Protein AF-A0A660Y8W0-F1 (afdb_monomer)

Radius of gyration: 11.12 Å; Cα contacts (8 Å, |Δi|>4): 60; chains: 1; bounding box: 20×19×28 Å

Solvent-accessible surface area (backbone atoms only — not comparable to full-atom values): 2933 Å² total; per-residue (Å²): 137,38,72,46,79,78,41,67,66,28,97,56,81,83,64,61,45,93,89,74,42,63,51,42,35,69,70,56,44,50,53,52,25,63,78,70,61,43,73,42,72,38,73,60,87,130

Structure (mmCIF, N/CA/C/O backbone):
data_AF-A0A660Y8W0-F1
#
_entry.id   AF-A0A660Y8W0-F1
#
loop_
_atom_site.group_PDB
_atom_site.id
_atom_site.type_symbol
_atom_site.label_atom_id
_atom_site.label_alt_id
_atom_site.label_comp_id
_atom_site.label_asym_id
_atom_site.label_entity_id
_atom_site.label_seq_id
_atom_site.pdbx_PDB_ins_code
_atom_site.Cartn_x
_atom_site.Cartn_y
_atom_site.Cartn_z
_atom_site.occupancy
_atom_site.B_iso_or_equiv
_atom_site.auth_seq_id
_atom_site.auth_comp_id
_atom_s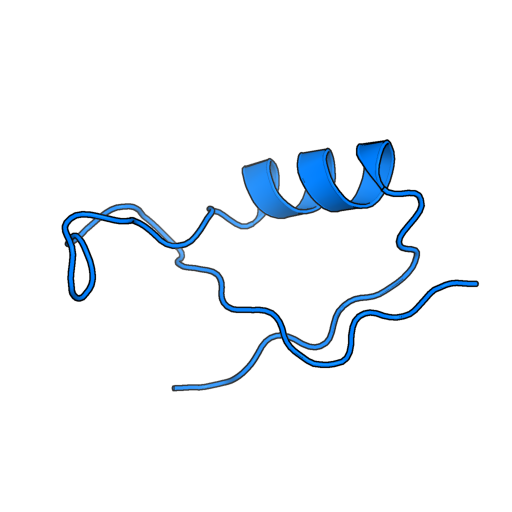ite.auth_asym_id
_atom_site.auth_atom_id
_atom_site.pdbx_PDB_model_num
ATOM 1 N N . MET A 1 1 ? -9.203 -2.210 12.917 1.00 81.56 1 MET A N 1
ATOM 2 C CA . MET A 1 1 ? -9.373 -2.982 11.678 1.00 81.56 1 MET A CA 1
ATOM 3 C C . MET A 1 1 ? -9.921 -2.075 10.592 1.00 81.56 1 MET A C 1
ATOM 5 O O . MET A 1 1 ? -11.133 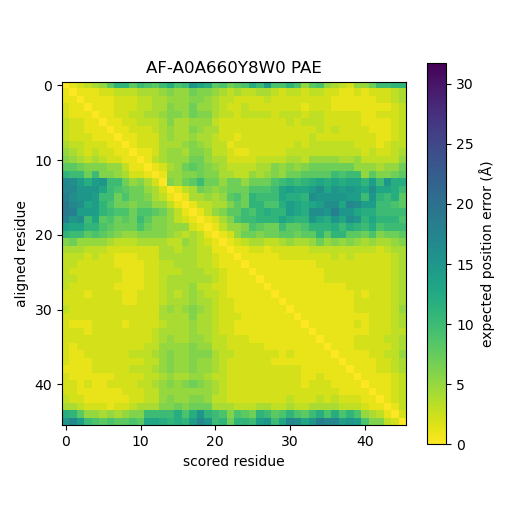-1.972 10.430 1.00 81.56 1 MET A O 1
ATOM 9 N N . LEU A 1 2 ? -9.016 -1.367 9.924 1.00 96.38 2 LEU A N 1
ATOM 10 C CA . LEU A 1 2 ? -9.272 -0.521 8.767 1.00 96.38 2 LEU A CA 1
ATOM 11 C C . LEU A 1 2 ? -8.895 -1.295 7.502 1.00 96.38 2 LEU A C 1
ATOM 13 O O . LEU A 1 2 ? -7.820 -1.889 7.437 1.00 96.38 2 LEU A O 1
ATOM 17 N N . ILE A 1 3 ? -9.793 -1.305 6.519 1.00 97.25 3 ILE A N 1
ATOM 18 C CA . ILE A 1 3 ? -9.593 -2.022 5.259 1.00 97.25 3 ILE A CA 1
ATOM 19 C C . ILE A 1 3 ? -9.704 -1.030 4.109 1.00 97.25 3 ILE A C 1
ATOM 21 O O . ILE A 1 3 ? -10.744 -0.389 3.955 1.00 97.25 3 ILE A O 1
ATOM 25 N N . ASP A 1 4 ? -8.656 -0.939 3.296 1.00 96.06 4 ASP A N 1
ATOM 26 C CA . ASP A 1 4 ? -8.701 -0.221 2.026 1.00 96.06 4 ASP A CA 1
ATOM 27 C C . ASP A 1 4 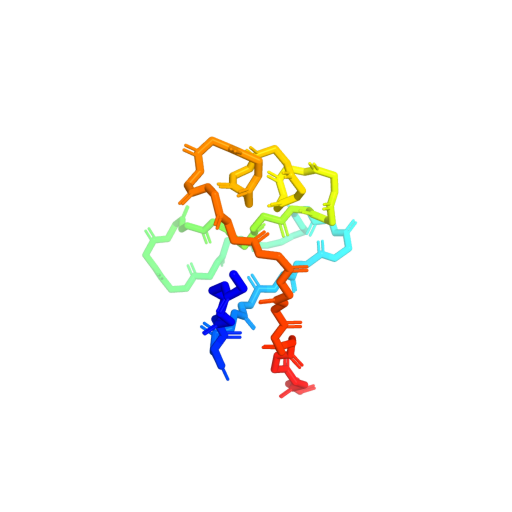? -9.182 -1.168 0.921 1.00 96.06 4 ASP A C 1
ATOM 29 O O . ASP A 1 4 ? -8.566 -2.192 0.623 1.00 96.06 4 ASP A O 1
ATOM 33 N N . ILE A 1 5 ? -10.325 -0.853 0.325 1.00 96.69 5 ILE A N 1
ATOM 34 C CA . ILE A 1 5 ? -10.964 -1.719 -0.670 1.00 96.69 5 ILE A CA 1
ATOM 35 C C . ILE A 1 5 ? -10.475 -1.458 -2.098 1.00 96.69 5 ILE A C 1
ATOM 37 O O . ILE A 1 5 ? -10.916 -2.154 -3.012 1.00 96.69 5 ILE A O 1
ATOM 41 N N . HIS A 1 6 ? -9.609 -0.463 -2.316 1.00 95.06 6 HIS A N 1
ATOM 42 C CA . HIS A 1 6 ? -9.168 -0.095 -3.658 1.00 95.06 6 HIS A CA 1
ATOM 43 C C . HIS A 1 6 ? -7.734 0.430 -3.658 1.00 95.06 6 HIS A C 1
ATOM 45 O O . HIS A 1 6 ? -7.493 1.636 -3.643 1.00 95.06 6 HIS A O 1
ATOM 51 N N . VAL A 1 7 ? -6.775 -0.479 -3.853 1.00 93.62 7 VAL A N 1
ATOM 52 C CA . VAL A 1 7 ? -5.367 -0.107 -4.050 1.00 93.62 7 VAL A CA 1
ATOM 53 C C . VAL A 1 7 ? -4.802 -0.661 -5.354 1.00 93.62 7 VAL A C 1
ATOM 55 O O . VAL A 1 7 ? -5.212 -1.711 -5.855 1.00 93.62 7 VAL A O 1
ATOM 58 N N . HIS A 1 8 ? -3.832 0.055 -5.913 1.00 91.69 8 HIS A N 1
ATOM 59 C CA . HIS A 1 8 ? -3.069 -0.376 -7.078 1.00 91.69 8 HIS A CA 1
ATOM 60 C C . HIS A 1 8 ? -1.590 -0.430 -6.712 1.00 91.69 8 HIS A C 1
A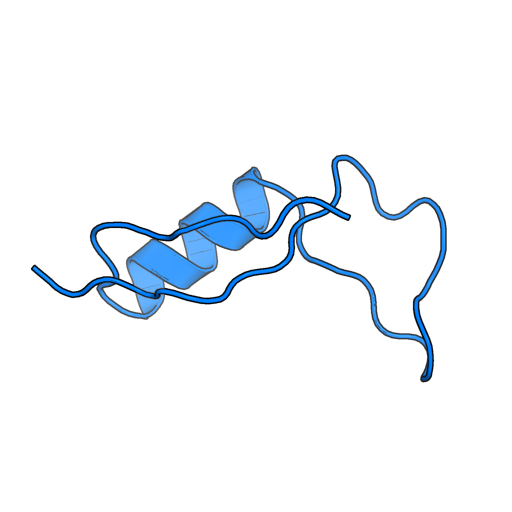TOM 62 O O . HIS A 1 8 ? -1.042 0.557 -6.228 1.00 91.69 8 HIS A O 1
ATOM 68 N N . ILE A 1 9 ? -0.952 -1.562 -6.994 1.00 91.69 9 ILE A N 1
ATOM 69 C CA . ILE A 1 9 ? 0.484 -1.774 -6.791 1.00 91.69 9 ILE A CA 1
ATOM 70 C C . ILE A 1 9 ? 1.117 -2.276 -8.089 1.00 91.69 9 ILE A C 1
ATOM 72 O O . ILE A 1 9 ? 0.432 -2.831 -8.953 1.00 91.69 9 ILE A O 1
ATOM 76 N N . ALA A 1 10 ? 2.427 -2.116 -8.225 1.00 90.69 10 ALA A N 1
ATOM 77 C CA . ALA A 1 10 ? 3.203 -2.689 -9.318 1.00 90.69 10 ALA A CA 1
ATOM 78 C C . ALA A 1 10 ? 4.387 -3.486 -8.765 1.00 90.69 10 ALA A C 1
ATOM 80 O O . ALA A 1 10 ? 4.974 -3.112 -7.762 1.00 90.69 10 ALA A O 1
ATOM 81 N N . ARG A 1 11 ? 4.788 -4.574 -9.437 1.00 88.12 11 ARG A N 1
ATOM 82 C CA . ARG A 1 11 ? 5.980 -5.344 -9.022 1.00 88.12 11 ARG A CA 1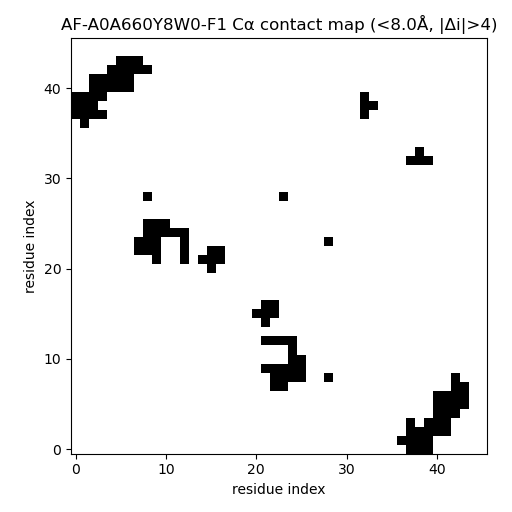
ATOM 83 C C . ARG A 1 11 ? 7.280 -4.544 -9.142 1.00 88.12 11 ARG A C 1
ATOM 85 O O . ARG A 1 11 ? 8.262 -4.872 -8.493 1.00 88.12 11 ARG A O 1
ATOM 92 N N . ASN A 1 12 ? 7.307 -3.564 -10.038 1.00 86.12 12 ASN A N 1
ATOM 93 C CA . ASN A 1 12 ? 8.442 -2.696 -10.306 1.00 86.12 12 ASN A CA 1
ATOM 94 C C . ASN A 1 12 ? 7.956 -1.372 -10.916 1.00 86.12 12 ASN A C 1
ATOM 96 O O . ASN A 1 12 ? 6.855 -1.290 -11.463 1.00 86.12 12 ASN A O 1
ATOM 100 N N . HIS A 1 13 ? 8.803 -0.346 -10.898 1.00 84.69 13 HIS A N 1
ATOM 101 C CA . HIS A 1 13 ? 8.522 0.946 -11.534 1.00 84.69 13 HIS A CA 1
ATOM 102 C C . HIS A 1 13 ? 8.852 0.936 -13.034 1.00 84.69 13 HIS A C 1
ATOM 104 O O . HIS A 1 13 ? 9.583 1.786 -13.535 1.00 84.69 13 HIS A O 1
ATOM 110 N N . SER A 1 14 ? 8.361 -0.067 -13.761 1.00 70.81 14 SER A N 1
ATOM 111 C CA . SER A 1 14 ? 8.746 -0.298 -15.160 1.00 70.81 14 SER A CA 1
ATOM 112 C C . SER A 1 14 ? 8.239 0.772 -16.131 1.00 70.81 14 SER A C 1
ATOM 114 O O . SER A 1 14 ? 8.907 1.042 -17.126 1.00 70.81 14 SER A O 1
ATOM 116 N N . ALA A 1 15 ? 7.100 1.412 -15.849 1.00 70.12 15 ALA A N 1
ATOM 117 C CA . ALA A 1 15 ? 6.621 2.556 -16.617 1.00 70.12 15 ALA A CA 1
ATOM 118 C C . ALA A 1 15 ? 5.747 3.482 -15.756 1.00 70.12 15 ALA A C 1
ATOM 120 O O . ALA A 1 15 ? 4.923 2.990 -14.977 1.00 70.12 15 ALA A O 1
ATOM 121 N N . PRO A 1 16 ? 5.885 4.813 -15.898 1.00 71.69 16 PRO A N 1
ATOM 122 C CA . PRO A 1 16 ? 4.971 5.739 -15.257 1.00 71.69 16 PRO A CA 1
ATOM 123 C C . PRO A 1 16 ? 3.585 5.602 -15.893 1.00 71.69 16 PRO A C 1
ATOM 125 O O . PRO A 1 16 ? 3.438 5.545 -17.115 1.00 71.69 16 PRO A O 1
ATOM 128 N N . GLY A 1 17 ? 2.555 5.566 -15.055 1.00 70.06 17 GLY A N 1
ATOM 129 C CA . GLY A 1 17 ? 1.172 5.687 -15.486 1.00 70.06 17 GLY A CA 1
ATOM 130 C C . GLY A 1 17 ? 0.861 7.083 -16.032 1.00 70.06 17 GLY A C 1
ATOM 131 O O . GLY A 1 17 ? 1.708 7.982 -16.089 1.00 70.06 17 GLY A O 1
ATOM 132 N N . SER A 1 18 ? -0.400 7.287 -16.412 1.00 69.62 18 SER A N 1
ATOM 133 C CA . SER A 1 18 ? -0.898 8.590 -16.855 1.00 69.62 18 SER A CA 1
ATOM 134 C C . SER A 1 18 ? -0.569 9.675 -15.821 1.00 69.62 18 SER A C 1
ATOM 136 O O . SER A 1 18 ? -0.985 9.580 -14.666 1.00 69.62 18 SER A O 1
ATOM 138 N N . GLY A 1 19 ? 0.179 10.699 -16.238 1.00 76.31 19 GLY A N 1
ATOM 139 C CA . GLY A 1 19 ? 0.604 11.798 -15.365 1.00 76.31 19 GLY A CA 1
ATOM 140 C C . GLY A 1 19 ? 1.970 11.615 -14.695 1.00 76.31 19 GLY A C 1
ATOM 141 O O . GLY A 1 19 ? 2.264 12.340 -13.749 1.00 76.31 19 GLY A O 1
ATOM 142 N N . GLY A 1 20 ? 2.801 10.670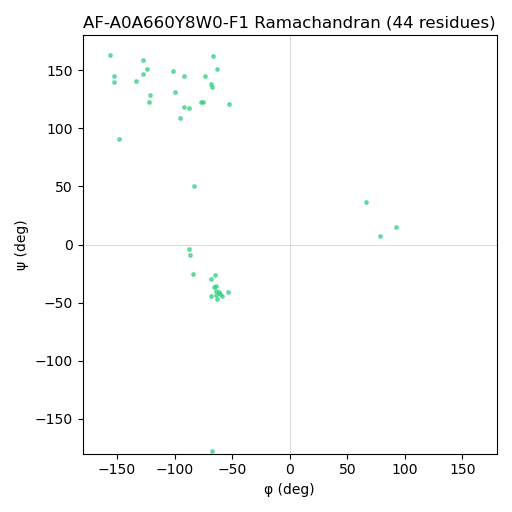 -15.149 1.00 79.69 20 GLY A N 1
ATOM 143 C CA . GLY A 1 20 ? 4.181 10.533 -14.660 1.00 79.69 20 GLY A CA 1
ATOM 144 C C . GLY A 1 20 ? 4.302 9.847 -13.296 1.00 79.69 20 GLY A C 1
ATOM 145 O O . GLY A 1 20 ? 5.386 9.819 -12.722 1.00 79.69 20 GLY A O 1
ATOM 146 N N . ARG A 1 21 ? 3.196 9.318 -12.761 1.00 79.94 21 ARG A N 1
ATOM 147 C CA . ARG A 1 21 ? 3.148 8.670 -11.445 1.00 79.94 21 ARG A CA 1
ATOM 148 C C . ARG A 1 21 ? 3.384 7.175 -11.570 1.00 79.94 21 ARG A C 1
ATOM 150 O O . ARG A 1 21 ? 2.900 6.553 -12.511 1.00 79.94 21 ARG A O 1
ATOM 157 N N . TYR A 1 22 ? 4.056 6.598 -10.588 1.00 86.31 22 TYR A N 1
ATOM 158 C CA . TYR A 1 22 ? 4.205 5.154 -10.466 1.00 86.31 22 TYR A CA 1
ATOM 159 C C . TYR A 1 22 ? 3.235 4.625 -9.417 1.00 86.31 22 TYR A C 1
ATOM 161 O O . TYR A 1 22 ? 2.897 5.330 -8.465 1.00 86.31 22 TYR A O 1
ATOM 169 N N . TYR A 1 23 ? 2.786 3.387 -9.602 1.00 89.06 23 TYR A N 1
ATOM 170 C CA . TYR A 1 23 ? 2.188 2.651 -8.497 1.00 89.06 23 TYR A CA 1
ATOM 171 C C . TYR A 1 23 ? 3.295 2.211 -7.538 1.00 89.06 23 TYR A C 1
ATOM 173 O O . TYR A 1 23 ? 4.398 1.902 -8.011 1.00 89.06 23 TYR A O 1
ATOM 181 N N . PRO A 1 24 ? 3.013 2.181 -6.227 1.00 92.25 24 PRO A N 1
ATOM 182 C CA . PRO A 1 24 ? 3.966 1.687 -5.252 1.00 92.25 24 PRO A CA 1
ATOM 183 C C . PRO A 1 24 ? 4.280 0.211 -5.484 1.00 92.25 24 PRO A C 1
ATOM 185 O O . PRO A 1 24 ? 3.449 -0.564 -5.978 1.00 92.25 24 PRO A O 1
ATOM 188 N N . THR A 1 25 ? 5.491 -0.167 -5.105 1.00 93.50 25 THR A N 1
ATOM 189 C CA . THR A 1 25 ? 5.880 -1.560 -4.894 1.00 93.50 25 THR A CA 1
ATOM 190 C C . THR A 1 25 ? 5.130 -2.167 -3.703 1.00 93.50 25 THR A C 1
ATOM 192 O O . THR A 1 25 ? 4.577 -1.428 -2.883 1.00 93.50 25 THR A O 1
ATOM 195 N N . PRO A 1 26 ? 5.074 -3.508 -3.581 1.00 94.44 26 PRO A N 1
ATOM 196 C CA . PRO A 1 26 ? 4.504 -4.148 -2.398 1.00 94.44 26 PRO A CA 1
ATOM 197 C C . PRO A 1 26 ? 5.129 -3.646 -1.089 1.00 94.44 26 PRO A C 1
ATOM 199 O O . PRO A 1 26 ? 4.414 -3.393 -0.126 1.00 94.44 26 PRO A O 1
ATOM 202 N N . GLU A 1 27 ? 6.446 -3.456 -1.062 1.00 95.31 27 GLU A N 1
ATOM 203 C CA . GLU A 1 27 ? 7.193 -3.021 0.116 1.00 95.31 27 GLU A CA 1
ATOM 204 C C . GLU A 1 27 ? 6.866 -1.573 0.504 1.00 95.31 27 GLU A C 1
ATOM 206 O O . GLU A 1 27 ? 6.619 -1.288 1.674 1.00 95.31 27 GLU A O 1
ATOM 211 N N . GLU A 1 28 ? 6.802 -0.663 -0.470 1.00 95.38 28 GLU A N 1
ATOM 212 C CA . GLU A 1 28 ? 6.371 0.721 -0.227 1.00 95.38 28 GLU A CA 1
ATOM 213 C C . GLU A 1 28 ? 4.915 0.780 0.242 1.00 95.38 28 GLU A C 1
ATOM 215 O O . GLU A 1 28 ? 4.584 1.540 1.150 1.00 95.38 28 GLU A O 1
ATOM 220 N N . MET A 1 29 ? 4.047 -0.053 -0.343 1.00 95.62 29 MET A N 1
ATOM 221 C CA . MET A 1 29 ? 2.641 -0.125 0.045 1.00 95.62 29 MET A CA 1
ATOM 222 C C . MET A 1 29 ? 2.481 -0.548 1.509 1.00 95.62 29 MET A C 1
ATOM 224 O O . MET A 1 29 ? 1.659 0.035 2.209 1.00 95.62 29 MET A O 1
ATOM 228 N N . LEU A 1 30 ? 3.272 -1.514 1.986 1.00 96.25 30 LEU A N 1
ATOM 229 C CA . LEU A 1 30 ? 3.265 -1.913 3.397 1.00 96.25 30 LEU A CA 1
ATOM 230 C C . LEU A 1 30 ? 3.656 -0.748 4.315 1.00 96.25 30 LEU A C 1
ATOM 232 O O . LEU A 1 30 ? 2.974 -0.513 5.307 1.00 96.25 30 LEU A O 1
ATOM 236 N N . GLY A 1 31 ? 4.675 0.035 3.943 1.00 97.38 31 GLY A N 1
ATOM 237 C CA . GLY A 1 31 ? 5.050 1.239 4.692 1.00 97.38 31 GLY A CA 1
ATOM 238 C C . GLY A 1 31 ? 3.906 2.255 4.784 1.00 97.38 31 GLY A C 1
ATOM 239 O O . GLY A 1 31 ? 3.607 2.759 5.864 1.00 97.38 31 GLY A O 1
ATOM 240 N N . PHE A 1 32 ? 3.198 2.500 3.677 1.00 95.88 32 PHE A N 1
ATOM 241 C CA . PHE A 1 32 ? 2.029 3.385 3.682 1.00 95.88 32 PHE A CA 1
ATOM 242 C C . PHE A 1 32 ? 0.867 2.833 4.513 1.00 95.88 32 PHE A C 1
ATOM 244 O O . PHE A 1 32 ? 0.166 3.604 5.167 1.00 95.88 32 PHE A O 1
ATOM 251 N N . MET A 1 33 ? 0.652 1.515 4.496 1.00 97.62 33 MET A N 1
ATOM 252 C CA . MET A 1 33 ? -0.374 0.870 5.314 1.00 97.62 33 MET A CA 1
ATOM 253 C C . MET A 1 33 ? -0.073 1.020 6.807 1.00 97.62 33 MET A C 1
ATOM 255 O O . MET A 1 33 ? -0.976 1.383 7.560 1.00 97.62 33 MET A O 1
ATOM 259 N N . ASP A 1 34 ? 1.181 0.825 7.217 1.00 98.06 34 ASP A N 1
ATOM 260 C CA . ASP A 1 34 ? 1.614 0.990 8.608 1.00 98.06 34 ASP A CA 1
ATOM 261 C C . ASP A 1 34 ? 1.436 2.441 9.085 1.00 98.06 34 ASP A C 1
ATOM 263 O O . ASP A 1 34 ? 0.862 2.683 10.148 1.00 98.06 34 ASP A O 1
ATOM 267 N N . GLU A 1 35 ? 1.861 3.422 8.280 1.00 97.62 35 GLU A N 1
ATOM 268 C CA . GLU A 1 35 ? 1.716 4.852 8.597 1.00 97.62 35 GLU A CA 1
ATOM 269 C C . GLU A 1 35 ? 0.248 5.297 8.682 1.00 97.62 35 GLU A C 1
ATOM 271 O O . GLU A 1 35 ? -0.107 6.139 9.510 1.00 97.62 35 GLU A O 1
ATOM 276 N N . ALA A 1 36 ? -0.616 4.727 7.839 1.00 96.62 36 ALA A N 1
ATOM 277 C CA . ALA A 1 36 ? -2.040 5.044 7.793 1.00 96.62 36 ALA A CA 1
ATOM 278 C C . ALA A 1 36 ? -2.892 4.224 8.782 1.00 96.62 36 ALA A C 1
ATOM 280 O O . ALA A 1 36 ? -4.082 4.508 8.939 1.00 96.62 36 ALA A O 1
ATOM 281 N N . GLY A 1 37 ? -2.319 3.206 9.434 1.00 97.44 37 GLY A N 1
ATOM 282 C CA . GLY A 1 37 ? -3.054 2.277 10.295 1.00 97.44 37 GLY A CA 1
ATOM 283 C C . GLY A 1 37 ? -4.058 1.403 9.533 1.00 97.44 37 GLY A C 1
ATOM 284 O O . GLY A 1 37 ? -5.152 1.144 10.040 1.00 97.44 37 GLY A O 1
ATOM 285 N N . ILE A 1 38 ? -3.721 0.989 8.307 1.00 98.12 38 ILE A N 1
ATOM 286 C CA . ILE A 1 38 ? -4.532 0.102 7.462 1.00 98.12 38 ILE A CA 1
ATOM 287 C C . ILE A 1 38 ? -4.116 -1.348 7.716 1.00 98.12 38 ILE A C 1
ATOM 289 O O . ILE A 1 38 ? -2.993 -1.748 7.431 1.00 98.12 38 ILE A O 1
ATOM 293 N N . ASP A 1 39 ? -5.051 -2.164 8.193 1.00 98.12 39 ASP A N 1
ATOM 294 C CA . ASP A 1 39 ? -4.797 -3.562 8.550 1.00 98.12 39 ASP A CA 1
ATOM 295 C C . ASP A 1 39 ? -4.870 -4.508 7.337 1.00 98.12 39 ASP A C 1
ATOM 297 O O . ASP A 1 39 ? -4.299 -5.598 7.343 1.00 98.12 39 ASP A O 1
ATOM 301 N N . MET A 1 40 ? -5.618 -4.127 6.296 1.00 97.69 40 MET A N 1
ATOM 302 C CA . MET A 1 40 ? -5.810 -4.942 5.097 1.00 97.69 40 MET A CA 1
ATOM 303 C C . MET A 1 40 ? -6.087 -4.067 3.877 1.00 97.69 40 MET A C 1
ATO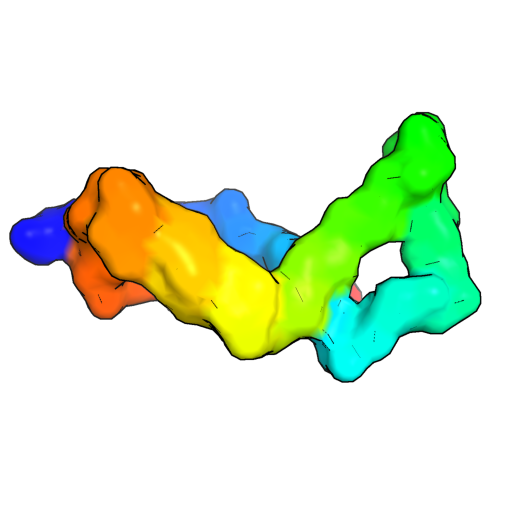M 305 O O . MET A 1 40 ? -6.774 -3.054 3.976 1.00 97.69 40 MET A O 1
ATOM 309 N N . ALA A 1 41 ? -5.602 -4.489 2.711 1.00 96.44 41 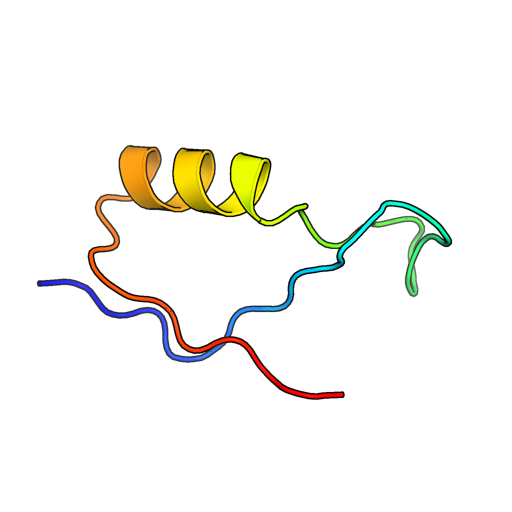ALA A N 1
ATOM 310 C CA . ALA A 1 41 ? -5.895 -3.827 1.450 1.00 96.44 41 ALA A CA 1
ATOM 311 C C . ALA A 1 41 ? -6.293 -4.835 0.364 1.00 96.44 41 ALA A C 1
ATOM 313 O O . ALA A 1 41 ? -5.712 -5.918 0.259 1.00 96.44 41 ALA A O 1
ATOM 314 N N . VAL A 1 42 ? -7.272 -4.469 -0.463 1.00 96.19 42 VAL A N 1
ATOM 315 C CA . VAL A 1 42 ? -7.670 -5.235 -1.647 1.00 96.19 42 VAL A CA 1
ATOM 316 C C . VAL A 1 42 ? -6.952 -4.670 -2.865 1.00 96.19 42 VAL A C 1
ATOM 318 O O . VAL A 1 42 ? -7.241 -3.570 -3.340 1.00 96.19 42 VAL A O 1
ATOM 321 N N . VAL A 1 43 ? -5.999 -5.447 -3.377 1.00 94.25 43 VAL A N 1
ATOM 322 C CA . VAL A 1 43 ? -5.247 -5.098 -4.583 1.00 94.25 43 VAL A CA 1
ATOM 323 C C . VAL A 1 43 ? -6.104 -5.347 -5.816 1.00 94.25 43 VAL A C 1
ATOM 325 O O . VAL A 1 43 ? -6.536 -6.471 -6.076 1.00 94.25 43 VAL A O 1
ATOM 328 N N . MET A 1 44 ? -6.301 -4.303 -6.613 1.00 91.50 44 MET A N 1
ATOM 329 C CA . MET A 1 44 ? -7.049 -4.404 -7.857 1.00 91.50 44 MET A CA 1
ATOM 330 C C . MET A 1 44 ? -6.225 -5.094 -8.945 1.00 91.50 44 MET A C 1
ATOM 332 O O . MET A 1 44 ? -5.151 -4.619 -9.323 1.00 91.50 44 MET A O 1
ATOM 336 N N . ALA A 1 45 ? -6.768 -6.184 -9.492 1.00 76.19 45 ALA A N 1
ATOM 337 C CA . ALA A 1 45 ? -6.250 -6.798 -10.707 1.00 76.19 45 ALA A CA 1
ATOM 338 C C . ALA A 1 45 ? -6.492 -5.869 -11.908 1.00 76.19 45 ALA A C 1
ATOM 340 O O . ALA A 1 45 ? -7.559 -5.262 -12.033 1.00 76.19 45 ALA A O 1
ATOM 341 N N . ARG A 1 46 ? -5.490 -5.763 -12.777 1.00 63.47 46 ARG A N 1
ATOM 342 C CA . ARG A 1 46 ? -5.572 -5.092 -14.075 1.00 63.47 46 ARG A CA 1
ATOM 343 C C . ARG A 1 46 ? -5.396 -6.103 -15.190 1.00 63.47 46 ARG A C 1
ATOM 345 O O . ARG A 1 46 ? -4.608 -7.052 -14.977 1.00 63.47 46 ARG A O 1
#

Foldseek 3Di:
DAEAEEAEADCDQPDQDPPRHGHHHPVVVVVVCVVVVHPYYDYDDD

Secondary structure (DSSP, 8-state):
--EEEEE---SS--S--TTSPPPPPHHHHHHHHHHHT--EEEEPP-

pLDDT: mean 89.32, std 9.73, range [63.47, 98.12]

Mean predicted aligned error: 4.17 Å

Sequence (46 aa):
MLIDIHVHIARNHSAPGSGGRYYPTPEEMLGFMDEAGIDMAVVMAR

Nearest PDB structures (foldseek):
  6ujf-assembly1_A  TM=4.238E-01  e=6.784E-01  Clostridioides difficile
  6bqe-assembly1_C  TM=3.090E-01  e=1.266E+00  Pseudomonas aeruginosa
  5bwj-assembly1_B  TM=4.106E-01  e=4.723E+00  Borreliella burgdorferi B31
  5bwj-assembly2_C  TM=3.791E-01  e=5.425E+00  Borreliella burgdor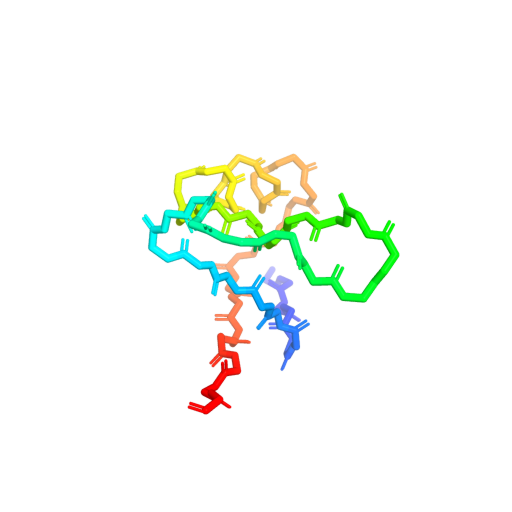feri B31